Protein AF-A0A918EZC5-F1 (afdb_monomer_lite)

Radius of gyration: 46.73 Å; chains: 1; bounding box: 66×41×145 Å

Foldseek 3Di:
DDDDDPDDVVVVVVVVVVVVVVVVVVVVVVVVVVVVVVVVCVVCVVVVVVVVVVVVVVVVVVVVVVVVVVVVCVCPPPVNVVVVCVVVPHDDPVRPPDDPDDDDPDPPDPPDPCDDDPPDDDDDDDDD

Structure (mmCIF, N/CA/C/O backbone):
data_AF-A0A918EZC5-F1
#
_entry.id   AF-A0A918EZC5-F1
#
loop_
_atom_site.group_PDB
_atom_site.id
_atom_site.type_symbol
_atom_site.label_atom_id
_atom_site.label_alt_id
_atom_site.label_comp_id
_atom_site.label_asym_id
_atom_site.label_entity_id
_atom_site.label_seq_id
_atom_site.pdbx_PDB_ins_code
_atom_site.Cartn_x
_atom_site.Cartn_y
_atom_site.Cartn_z
_atom_site.occupancy
_atom_site.B_iso_or_equiv
_atom_site.auth_seq_id
_atom_site.auth_comp_id
_atom_site.auth_asym_id
_atom_site.auth_atom_id
_atom_site.pdbx_PDB_model_num
ATOM 1 N N . MET A 1 1 ? 36.151 19.437 -75.920 1.00 44.84 1 MET A N 1
ATOM 2 C CA . MET A 1 1 ? 37.178 18.514 -75.387 1.00 44.84 1 MET A CA 1
ATOM 3 C C . MET A 1 1 ? 36.963 18.427 -73.883 1.00 44.84 1 MET A C 1
ATOM 5 O O . MET A 1 1 ? 37.353 19.340 -73.172 1.00 44.84 1 MET A O 1
ATOM 9 N N . SER A 1 2 ? 36.241 17.410 -73.411 1.00 46.06 2 SER A N 1
ATOM 10 C CA . SER A 1 2 ? 35.899 17.252 -71.989 1.00 46.06 2 SER A CA 1
ATOM 11 C C . SER A 1 2 ? 36.173 15.804 -71.607 1.00 46.06 2 SER A C 1
ATOM 13 O O . SER A 1 2 ? 35.471 14.902 -72.053 1.00 46.06 2 SER A O 1
ATOM 15 N N . ALA A 1 3 ? 37.260 15.587 -70.868 1.00 57.12 3 ALA A N 1
ATOM 16 C CA . ALA A 1 3 ? 37.679 14.265 -70.423 1.00 57.12 3 ALA A CA 1
ATOM 17 C C . ALA A 1 3 ? 36.715 13.719 -69.348 1.00 57.12 3 ALA A C 1
ATOM 19 O O . ALA A 1 3 ? 36.294 14.482 -68.471 1.00 57.12 3 ALA A O 1
ATOM 20 N N . PRO A 1 4 ? 36.370 12.420 -69.381 1.00 64.38 4 PRO A N 1
ATOM 21 C CA . PRO A 1 4 ? 35.528 11.802 -68.369 1.00 64.38 4 PRO A CA 1
ATOM 22 C C . PRO A 1 4 ? 36.307 11.639 -67.059 1.00 64.38 4 PRO A C 1
ATOM 24 O O . PRO A 1 4 ? 37.410 11.097 -67.020 1.00 64.38 4 PRO A O 1
ATOM 27 N N . ARG A 1 5 ? 35.716 12.129 -65.968 1.00 59.81 5 ARG A N 1
ATOM 28 C CA . ARG A 1 5 ? 36.247 12.026 -64.608 1.00 59.81 5 ARG A CA 1
ATOM 29 C C . ARG A 1 5 ? 36.104 10.568 -64.151 1.00 59.81 5 ARG A C 1
ATOM 31 O O . ARG A 1 5 ? 35.035 10.167 -63.708 1.00 59.81 5 ARG A O 1
ATOM 38 N N . THR A 1 6 ? 37.156 9.766 -64.290 1.00 60.69 6 THR A N 1
ATOM 39 C CA . THR A 1 6 ? 37.229 8.419 -63.705 1.00 60.69 6 THR A CA 1
ATOM 40 C C . THR A 1 6 ? 37.337 8.552 -62.188 1.00 60.69 6 THR A C 1
ATOM 42 O O . THR A 1 6 ? 38.427 8.733 -61.644 1.00 60.69 6 THR A O 1
ATOM 45 N N . SER A 1 7 ? 36.197 8.534 -61.499 1.00 58.06 7 SER A N 1
ATOM 46 C CA . SER A 1 7 ? 36.137 8.373 -60.049 1.00 58.06 7 SER A CA 1
ATOM 47 C C . SER A 1 7 ? 36.655 6.984 -59.692 1.00 58.06 7 SER A C 1
ATOM 49 O O . SER A 1 7 ? 36.219 5.971 -60.239 1.00 58.06 7 SER A O 1
ATOM 51 N N . ALA A 1 8 ? 37.665 6.944 -58.831 1.00 65.06 8 ALA A N 1
ATOM 52 C CA . ALA A 1 8 ? 38.346 5.711 -58.502 1.00 65.06 8 ALA A CA 1
ATOM 53 C C . ALA A 1 8 ? 37.479 4.864 -57.541 1.00 65.06 8 ALA A C 1
ATOM 55 O O . ALA A 1 8 ? 37.108 5.356 -56.472 1.00 65.06 8 ALA A O 1
ATOM 56 N N . PRO A 1 9 ? 37.199 3.585 -57.860 1.00 69.81 9 PRO A N 1
ATOM 57 C CA . PRO A 1 9 ? 36.195 2.760 -57.168 1.00 69.81 9 PRO A CA 1
ATOM 58 C C . PRO A 1 9 ? 36.495 2.507 -55.680 1.00 69.81 9 PRO A C 1
ATOM 60 O O . PRO A 1 9 ? 35.609 2.152 -54.905 1.00 69.81 9 PRO A O 1
ATOM 63 N N . HIS A 1 10 ? 37.745 2.708 -55.257 1.00 68.94 10 HIS A N 1
ATOM 64 C CA . HIS A 1 10 ? 38.164 2.557 -53.866 1.00 68.94 10 HIS A CA 1
ATOM 65 C C . HIS A 1 10 ? 37.672 3.701 -52.962 1.00 68.94 10 HIS A C 1
ATOM 67 O O . HIS A 1 10 ? 37.406 3.469 -51.783 1.00 68.94 10 HIS A O 1
ATOM 73 N N . VAL A 1 11 ? 37.510 4.917 -53.501 1.00 75.44 11 VAL A N 1
ATOM 74 C CA . VAL A 1 11 ? 37.004 6.075 -52.742 1.00 75.44 11 VAL A CA 1
ATOM 75 C C . VAL A 1 11 ? 35.517 5.895 -52.441 1.00 75.44 11 VAL A C 1
ATOM 77 O O . VAL A 1 11 ? 35.087 6.096 -51.305 1.00 75.44 11 VAL A O 1
ATOM 80 N N . ASP A 1 12 ? 34.753 5.420 -53.425 1.00 79.06 12 ASP A N 1
ATOM 81 C CA . ASP A 1 12 ? 33.320 5.155 -53.281 1.00 79.06 12 ASP A CA 1
ATOM 82 C C . ASP A 1 12 ? 33.059 4.017 -52.281 1.00 79.06 12 ASP A C 1
ATOM 84 O O . ASP A 1 12 ? 32.163 4.109 -51.438 1.00 79.06 12 ASP A O 1
ATOM 88 N N . ALA A 1 13 ? 33.886 2.964 -52.297 1.00 81.25 13 ALA A N 1
ATOM 89 C CA . ALA A 1 13 ? 33.812 1.874 -51.324 1.00 81.25 13 ALA A CA 1
ATOM 90 C C . ALA A 1 13 ? 34.101 2.345 -49.885 1.00 81.25 13 ALA A C 1
ATOM 92 O O . ALA A 1 13 ? 33.368 1.982 -48.960 1.00 81.25 13 ALA A O 1
ATOM 93 N N . ALA A 1 14 ? 35.124 3.183 -49.689 1.00 81.38 14 ALA A N 1
ATOM 94 C CA . ALA A 1 14 ? 35.478 3.732 -48.379 1.00 81.38 14 ALA A CA 1
ATOM 95 C C . ALA A 1 14 ? 34.403 4.690 -47.836 1.00 81.38 14 ALA A C 1
ATOM 97 O O . ALA A 1 14 ? 34.037 4.618 -46.660 1.00 81.38 14 ALA A O 1
ATOM 98 N N . LEU A 1 15 ? 33.840 5.545 -48.696 1.00 84.62 15 LEU A N 1
ATOM 99 C CA . LEU A 1 15 ? 32.749 6.450 -48.335 1.00 84.62 15 LEU A CA 1
ATOM 100 C C . LEU A 1 15 ? 31.489 5.664 -47.940 1.00 84.62 15 LEU A C 1
ATOM 102 O O . LEU A 1 15 ? 30.903 5.921 -46.887 1.00 84.62 15 LEU A O 1
ATOM 106 N N . ASN A 1 16 ? 31.110 4.655 -48.727 1.00 83.75 16 ASN A N 1
ATOM 107 C CA . ASN A 1 16 ? 29.980 3.775 -48.423 1.00 83.75 16 ASN A CA 1
ATOM 108 C C . ASN A 1 16 ? 30.180 3.008 -47.108 1.00 83.75 16 ASN A C 1
ATOM 110 O O . ASN A 1 16 ? 29.237 2.873 -46.325 1.00 83.75 16 ASN A O 1
ATOM 114 N N . ALA A 1 17 ? 31.399 2.540 -46.822 1.00 85.94 17 ALA A N 1
ATOM 115 C CA . ALA A 1 17 ? 31.723 1.894 -45.552 1.00 85.94 17 ALA A CA 1
ATOM 116 C C . ALA A 1 17 ? 31.540 2.846 -44.354 1.00 85.94 17 ALA A C 1
ATOM 118 O O . ALA A 1 17 ? 30.956 2.451 -43.342 1.00 85.94 17 ALA A O 1
ATOM 119 N N . LEU A 1 18 ? 31.949 4.114 -44.481 1.00 88.69 18 LEU A N 1
ATOM 120 C CA . LEU A 1 18 ? 31.778 5.133 -43.439 1.00 88.69 18 LEU A CA 1
ATOM 121 C C . LEU A 1 18 ? 30.295 5.414 -43.137 1.00 88.69 18 LEU A C 1
ATOM 123 O O . LEU A 1 18 ? 29.892 5.475 -41.971 1.00 88.69 18 LEU A O 1
ATOM 127 N N . TRP A 1 19 ? 29.466 5.557 -44.175 1.00 89.62 19 TRP A N 1
ATOM 128 C CA . TRP A 1 19 ? 28.025 5.786 -44.019 1.00 89.62 19 TRP A CA 1
ATOM 129 C C . TRP A 1 19 ? 27.303 4.574 -43.434 1.00 89.62 19 TRP A C 1
ATOM 131 O O . TRP A 1 19 ? 26.454 4.740 -42.557 1.00 89.62 19 TRP A O 1
ATOM 141 N N . ARG A 1 20 ? 27.684 3.355 -43.835 1.00 89.75 20 ARG A N 1
ATOM 142 C CA . ARG A 1 20 ? 27.154 2.111 -43.252 1.00 89.75 20 ARG A CA 1
ATOM 143 C C . ARG A 1 20 ? 27.503 1.985 -41.773 1.00 89.75 20 ARG A C 1
ATOM 145 O O . ARG A 1 20 ? 26.625 1.668 -40.976 1.00 89.75 20 ARG A O 1
ATOM 152 N N . ALA A 1 21 ? 28.742 2.292 -41.388 1.00 89.69 21 ALA A N 1
ATOM 153 C CA . ALA A 1 21 ? 29.163 2.268 -39.988 1.00 89.69 21 ALA A CA 1
ATOM 154 C C . ALA A 1 21 ? 28.374 3.273 -39.130 1.00 89.69 21 ALA A C 1
ATOM 156 O O . ALA A 1 21 ? 27.931 2.939 -38.030 1.00 89.69 21 ALA A O 1
ATOM 157 N N . ARG A 1 22 ? 28.134 4.490 -39.641 1.00 91.31 22 ARG A N 1
ATOM 158 C CA . ARG A 1 22 ? 27.291 5.492 -38.963 1.00 91.31 22 ARG A CA 1
ATOM 159 C C . ARG A 1 22 ? 25.836 5.045 -38.853 1.00 91.31 22 ARG A C 1
ATOM 161 O O . ARG A 1 22 ? 25.271 5.122 -37.766 1.00 91.31 22 ARG A O 1
ATOM 168 N N . ALA A 1 23 ? 25.252 4.545 -39.940 1.00 91.88 23 ALA A N 1
ATOM 169 C CA . ALA A 1 23 ? 23.874 4.061 -39.955 1.00 91.88 23 ALA A CA 1
ATOM 170 C C . ALA A 1 23 ? 23.664 2.914 -38.956 1.00 91.88 23 ALA A C 1
ATOM 172 O O . ALA A 1 23 ? 22.714 2.950 -38.177 1.00 91.88 23 ALA A O 1
ATOM 173 N N . LEU A 1 24 ? 24.590 1.949 -38.911 1.00 94.25 24 LEU A N 1
ATOM 174 C CA . LEU A 1 24 ? 24.571 0.859 -37.932 1.00 94.25 24 LEU A CA 1
ATOM 175 C C . LEU A 1 24 ? 24.672 1.379 -36.501 1.00 94.25 24 LEU A C 1
ATOM 177 O O . LEU A 1 24 ? 23.921 0.933 -35.639 1.00 94.25 24 LEU A O 1
ATOM 181 N N . ARG A 1 25 ? 25.556 2.348 -36.244 1.00 93.56 25 ARG A N 1
ATOM 182 C CA . ARG A 1 25 ? 25.717 2.931 -34.908 1.00 93.56 25 ARG A CA 1
ATOM 183 C C . ARG A 1 25 ? 24.436 3.612 -34.432 1.00 93.56 25 ARG A C 1
ATOM 185 O O . ARG A 1 25 ? 24.029 3.388 -33.298 1.00 93.56 25 ARG A O 1
ATOM 192 N N . TYR A 1 26 ? 23.778 4.392 -35.289 1.00 95.94 26 TYR A N 1
ATOM 193 C CA . TYR A 1 26 ? 22.505 5.025 -34.941 1.00 95.94 26 TYR A CA 1
ATOM 194 C C . TYR A 1 26 ? 21.378 4.003 -34.767 1.00 95.94 26 TYR A C 1
ATOM 196 O O . TYR A 1 26 ? 20.658 4.080 -33.777 1.00 95.94 26 TYR A O 1
ATOM 204 N N . MET A 1 27 ? 21.267 3.005 -35.651 1.00 95.94 27 MET A N 1
ATOM 205 C CA . MET A 1 27 ? 20.302 1.905 -35.501 1.00 95.94 27 MET A CA 1
ATOM 206 C C . MET A 1 27 ? 20.467 1.180 -34.167 1.00 95.94 27 MET A C 1
ATOM 208 O O . MET A 1 27 ? 19.486 0.952 -33.469 1.00 95.94 27 MET A O 1
ATOM 212 N N . LEU A 1 28 ? 21.704 0.866 -33.783 1.00 96.56 28 LEU A N 1
ATOM 213 C CA . LEU A 1 28 ? 21.995 0.175 -32.529 1.00 96.56 28 LEU A CA 1
ATOM 214 C C . LEU A 1 28 ? 21.617 1.047 -31.323 1.00 96.56 28 LEU A C 1
ATOM 216 O O . LEU A 1 28 ? 20.990 0.557 -30.389 1.00 96.56 28 LEU A O 1
ATOM 220 N N . ILE A 1 29 ? 21.910 2.351 -31.368 1.00 96.19 29 ILE A N 1
ATOM 221 C CA . ILE A 1 29 ? 21.498 3.298 -30.320 1.00 96.19 29 ILE A CA 1
ATOM 222 C C . ILE A 1 29 ? 19.973 3.339 -30.187 1.00 96.19 29 ILE A C 1
ATOM 224 O O . ILE A 1 29 ? 19.462 3.216 -29.076 1.00 96.19 29 ILE A O 1
ATOM 228 N N . TYR A 1 30 ? 19.239 3.479 -31.291 1.00 96.38 30 TYR A N 1
ATOM 229 C CA . TYR A 1 30 ? 17.776 3.507 -31.246 1.00 96.38 30 TYR A CA 1
ATOM 230 C C . TYR A 1 30 ? 17.181 2.175 -30.795 1.00 96.38 30 TYR A C 1
ATOM 232 O O . TYR A 1 30 ? 16.203 2.168 -30.053 1.00 96.38 30 TYR A O 1
ATOM 240 N N . LEU A 1 31 ? 17.786 1.053 -31.183 1.00 97.38 31 LEU A N 1
ATOM 241 C CA . LEU A 1 31 ? 17.363 -0.272 -30.747 1.00 97.38 31 LEU A CA 1
ATOM 242 C C . LEU A 1 31 ? 17.585 -0.456 -29.243 1.00 97.38 31 LEU A C 1
ATOM 244 O O . LEU A 1 31 ? 16.690 -0.936 -28.551 1.00 97.38 31 LEU A O 1
ATOM 248 N N . LEU A 1 32 ? 18.731 -0.018 -28.716 1.00 97.50 32 LEU A N 1
ATOM 249 C CA . LEU A 1 32 ? 18.982 -0.005 -27.274 1.00 97.50 32 LEU A CA 1
ATOM 250 C C . LEU A 1 32 ? 17.995 0.905 -26.548 1.00 97.50 32 LEU A C 1
ATOM 252 O O . LEU A 1 32 ? 17.426 0.492 -25.543 1.00 97.50 32 LEU A O 1
ATOM 256 N N . LEU A 1 33 ? 17.742 2.106 -27.071 1.00 97.62 33 LEU A N 1
ATOM 257 C CA . LEU A 1 33 ? 16.772 3.035 -26.494 1.00 97.62 33 LEU A CA 1
ATOM 258 C C . LEU A 1 33 ? 15.373 2.405 -26.432 1.00 97.62 33 LEU A C 1
ATOM 260 O O . LEU A 1 33 ? 14.720 2.446 -25.391 1.00 97.62 33 LEU A O 1
ATOM 264 N N . ALA A 1 34 ? 14.932 1.779 -27.523 1.00 96.06 34 ALA A N 1
ATOM 265 C CA . ALA A 1 34 ? 13.659 1.075 -27.585 1.00 96.06 34 ALA A CA 1
ATOM 266 C C . ALA A 1 34 ? 13.614 -0.096 -26.591 1.00 96.06 34 ALA A C 1
ATOM 268 O O . ALA A 1 34 ? 12.629 -0.253 -25.874 1.00 96.06 34 ALA A O 1
ATOM 269 N N . CYS A 1 35 ? 14.692 -0.878 -26.487 1.00 97.56 35 CYS A N 1
ATOM 270 C CA . CYS A 1 35 ? 14.799 -1.977 -25.531 1.00 97.56 35 CYS A CA 1
ATOM 271 C C . CYS A 1 35 ? 14.697 -1.483 -24.078 1.00 97.56 35 CYS A C 1
ATOM 273 O O . CYS A 1 35 ? 13.948 -2.044 -23.278 1.00 97.56 35 CYS A O 1
ATOM 275 N N . VAL A 1 36 ? 15.372 -0.381 -23.742 1.00 97.12 36 VAL A N 1
ATOM 276 C CA . VAL A 1 36 ? 15.284 0.252 -22.416 1.00 97.12 36 VAL A CA 1
ATOM 277 C C . VAL A 1 36 ? 13.862 0.743 -22.136 1.00 97.12 36 VAL A C 1
ATOM 279 O O . VAL A 1 36 ? 13.318 0.482 -21.069 1.00 97.12 36 VAL A O 1
ATOM 282 N N . LEU A 1 37 ? 13.217 1.400 -23.101 1.00 96.19 37 LEU A N 1
ATOM 283 C CA . LEU A 1 37 ? 11.836 1.873 -22.955 1.00 96.19 37 LEU A CA 1
ATOM 284 C C . LEU A 1 37 ? 10.851 0.720 -22.728 1.00 96.19 37 LEU A C 1
ATOM 286 O O . LEU A 1 37 ? 9.971 0.818 -21.874 1.00 96.19 37 LEU A O 1
ATOM 290 N N . VAL A 1 38 ? 11.002 -0.379 -23.467 1.00 96.00 38 VAL A N 1
ATOM 291 C CA . VAL A 1 38 ? 10.133 -1.556 -23.338 1.00 96.00 38 VAL A CA 1
ATOM 292 C C . VAL A 1 38 ? 10.373 -2.278 -22.018 1.00 96.00 38 VAL A C 1
ATOM 294 O O . VAL A 1 38 ? 9.408 -2.615 -21.336 1.00 96.00 38 VAL A O 1
ATOM 297 N N . THR A 1 39 ? 11.629 -2.479 -21.618 1.00 94.81 39 THR A N 1
ATOM 298 C CA . THR A 1 39 ? 11.952 -3.122 -20.335 1.00 94.81 39 THR A CA 1
ATOM 299 C C . THR A 1 39 ? 11.461 -2.290 -19.156 1.00 94.81 39 THR A C 1
ATOM 301 O O . THR A 1 39 ? 10.831 -2.839 -18.255 1.00 94.81 39 THR A O 1
ATOM 304 N N . LEU A 1 40 ? 11.634 -0.966 -19.192 1.00 94.62 40 LEU A N 1
ATOM 305 C CA . LEU A 1 40 ? 11.099 -0.067 -18.170 1.00 94.62 40 LEU A CA 1
ATOM 306 C C . LEU A 1 40 ? 9.567 -0.107 -18.126 1.00 94.62 40 LEU A C 1
ATOM 308 O O . LEU A 1 40 ? 8.971 -0.157 -17.050 1.00 94.62 40 LEU A O 1
ATOM 312 N N . ARG A 1 41 ? 8.909 -0.128 -19.290 1.00 92.81 41 ARG A N 1
ATOM 313 C CA . ARG A 1 41 ? 7.449 -0.250 -19.369 1.00 92.81 41 ARG A CA 1
ATOM 314 C C . ARG A 1 41 ? 6.958 -1.580 -18.802 1.00 92.81 41 ARG A C 1
ATOM 316 O O . ARG A 1 41 ? 5.981 -1.596 -18.063 1.00 92.81 41 ARG A O 1
ATOM 323 N N . TYR A 1 42 ? 7.652 -2.674 -19.095 1.00 92.31 42 TYR A N 1
ATOM 324 C CA . TYR A 1 42 ? 7.336 -3.995 -18.558 1.00 92.31 42 TYR A CA 1
ATOM 325 C C . TYR A 1 42 ? 7.517 -4.050 -17.032 1.00 92.31 42 TYR A C 1
ATOM 327 O O . TYR A 1 42 ? 6.648 -4.539 -16.314 1.00 92.31 42 TYR A O 1
ATOM 335 N N . GLN A 1 43 ? 8.601 -3.465 -16.515 1.00 90.38 43 GLN A N 1
ATOM 336 C CA . GLN A 1 43 ? 8.856 -3.376 -15.074 1.00 90.38 43 GLN A CA 1
ATOM 337 C C . GLN A 1 43 ? 7.902 -2.431 -14.336 1.00 90.38 43 GLN A C 1
ATOM 339 O O . GLN A 1 43 ? 7.729 -2.563 -13.137 1.00 90.38 43 GLN A O 1
ATOM 344 N N . THR A 1 44 ? 7.271 -1.469 -15.000 1.00 89.56 44 THR A N 1
ATOM 345 C CA . THR A 1 44 ? 6.338 -0.540 -14.334 1.00 89.56 44 THR A CA 1
ATOM 346 C C . THR A 1 44 ? 4.878 -0.964 -14.466 1.00 89.56 44 THR A C 1
ATOM 348 O O . THR A 1 44 ? 4.026 -0.479 -13.722 1.00 89.56 44 THR A O 1
ATOM 351 N N . GLN A 1 45 ? 4.578 -1.914 -15.357 1.00 87.94 45 GLN A N 1
ATOM 352 C CA . GLN A 1 45 ? 3.216 -2.371 -15.636 1.00 87.94 45 GLN A CA 1
ATOM 353 C C . GLN A 1 45 ? 2.504 -2.964 -14.409 1.00 87.94 45 GLN A C 1
ATOM 355 O O . GLN A 1 45 ? 1.289 -2.819 -14.292 1.00 87.94 45 GLN A O 1
ATOM 360 N N . HIS A 1 46 ? 3.235 -3.609 -13.497 1.00 85.94 46 HIS A N 1
ATOM 361 C CA . HIS A 1 46 ? 2.658 -4.268 -12.320 1.00 85.94 46 HIS A CA 1
ATOM 362 C C . HIS A 1 46 ? 2.436 -3.322 -11.128 1.00 85.94 46 HIS A C 1
ATOM 364 O O . HIS A 1 46 ? 1.598 -3.589 -10.275 1.00 85.94 46 HIS A O 1
ATOM 370 N N . ILE A 1 47 ? 3.077 -2.151 -11.109 1.00 86.88 47 ILE A N 1
ATOM 371 C CA . ILE A 1 47 ? 2.981 -1.216 -9.977 1.00 86.88 47 ILE A CA 1
ATOM 372 C C . ILE A 1 47 ? 1.534 -0.758 -9.755 1.00 86.88 47 ILE A C 1
ATOM 374 O O . ILE A 1 47 ? 1.045 -0.715 -8.628 1.00 86.88 47 ILE A O 1
ATOM 378 N N . TYR A 1 48 ? 0.823 -0.412 -10.829 1.00 83.81 48 TYR A N 1
ATOM 379 C CA . TYR A 1 48 ? -0.557 0.060 -10.726 1.00 83.81 48 TYR A CA 1
ATOM 380 C C . TYR A 1 48 ? -1.542 -1.012 -10.214 1.00 83.81 48 TYR A C 1
ATOM 382 O O . TYR A 1 48 ? -2.290 -0.713 -9.276 1.00 83.81 48 TYR A O 1
ATOM 390 N N . PRO A 1 49 ? -1.582 -2.242 -10.773 1.00 90.62 49 PRO A N 1
ATOM 391 C CA . PRO A 1 49 ? -2.448 -3.291 -10.241 1.00 90.62 49 PRO A CA 1
ATOM 392 C C . PRO A 1 49 ? -2.072 -3.701 -8.813 1.00 90.62 49 PRO A C 1
ATOM 394 O O . PRO A 1 49 ? -2.986 -3.874 -8.009 1.00 90.62 49 PRO A O 1
ATOM 397 N N . ASP A 1 50 ? -0.787 -3.754 -8.456 1.00 91.56 50 ASP A N 1
ATOM 398 C CA . ASP A 1 50 ? -0.350 -4.120 -7.101 1.00 91.56 50 ASP A CA 1
ATOM 399 C C . ASP A 1 50 ? -0.797 -3.080 -6.069 1.00 91.56 50 ASP A C 1
ATOM 401 O O . ASP A 1 50 ? -1.383 -3.412 -5.038 1.00 91.56 50 ASP A O 1
ATOM 405 N N . VAL A 1 51 ? -0.629 -1.789 -6.374 1.00 91.69 51 VAL A N 1
ATOM 406 C CA . VAL A 1 51 ? -1.127 -0.705 -5.513 1.00 91.69 51 VAL A CA 1
ATOM 407 C C . VAL A 1 51 ? -2.650 -0.761 -5.385 1.00 91.69 51 VAL A C 1
ATOM 409 O O . VAL A 1 51 ? -3.191 -0.485 -4.311 1.00 91.69 51 VAL A O 1
ATOM 412 N N . ARG A 1 52 ? -3.368 -1.120 -6.454 1.00 93.69 52 ARG A N 1
ATOM 413 C CA . ARG A 1 52 ? -4.825 -1.288 -6.406 1.00 93.69 52 ARG A CA 1
ATOM 414 C C . ARG A 1 52 ? -5.224 -2.472 -5.521 1.00 93.69 52 ARG A C 1
ATOM 416 O O . ARG A 1 52 ? -6.144 -2.314 -4.721 1.00 93.69 52 ARG A O 1
ATOM 423 N N . ALA A 1 53 ? -4.547 -3.611 -5.645 1.00 94.06 53 ALA A N 1
ATOM 424 C CA . ALA A 1 53 ? -4.789 -4.799 -4.830 1.00 94.06 53 ALA A CA 1
ATOM 425 C C . ALA A 1 53 ? -4.553 -4.502 -3.342 1.00 94.06 53 ALA A C 1
AT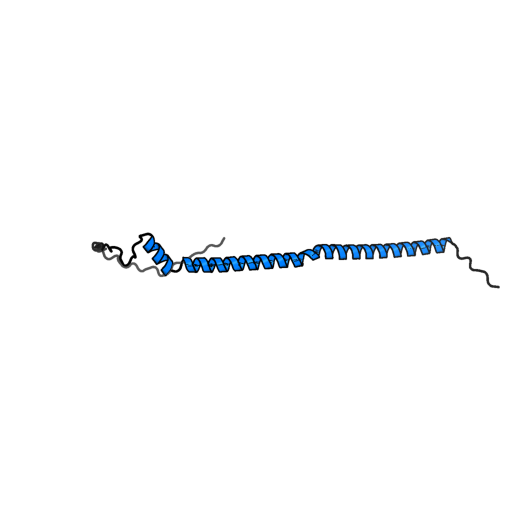OM 427 O O . ALA A 1 53 ? -5.458 -4.684 -2.531 1.00 94.06 53 ALA A O 1
ATOM 428 N N . LEU A 1 54 ? -3.414 -3.889 -3.006 1.00 94.31 54 LEU A N 1
ATOM 429 C CA . LEU A 1 54 ? -3.087 -3.479 -1.636 1.00 94.31 54 LEU A CA 1
ATOM 430 C C . LEU A 1 54 ? -4.116 -2.502 -1.049 1.00 94.31 54 LEU A C 1
ATOM 432 O O . LEU A 1 54 ? -4.449 -2.570 0.135 1.00 94.31 54 LEU A O 1
ATOM 436 N N . ARG A 1 55 ? -4.653 -1.579 -1.859 1.00 93.94 55 ARG A N 1
ATOM 437 C CA . ARG A 1 55 ? -5.729 -0.674 -1.417 1.00 93.94 55 ARG A CA 1
ATOM 438 C C . ARG A 1 55 ? -7.026 -1.425 -1.126 1.00 93.94 55 ARG A C 1
ATOM 440 O O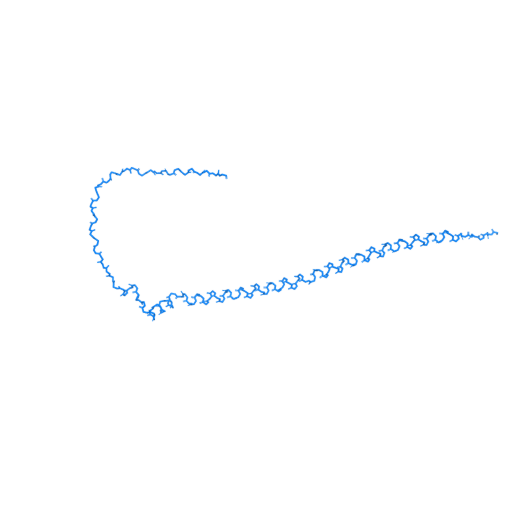 . ARG A 1 55 ? -7.680 -1.106 -0.136 1.00 93.94 55 ARG A O 1
ATOM 447 N N . ALA A 1 56 ? -7.385 -2.397 -1.962 1.00 95.12 56 ALA A N 1
ATOM 448 C CA . ALA A 1 56 ? -8.580 -3.211 -1.765 1.00 95.12 56 ALA A CA 1
ATOM 449 C C . ALA A 1 56 ? -8.467 -4.067 -0.492 1.00 95.12 56 ALA A C 1
ATOM 451 O O . ALA A 1 56 ? -9.378 -4.057 0.337 1.00 95.12 56 ALA A O 1
ATOM 452 N N . GLU A 1 57 ? -7.320 -4.709 -0.272 1.00 95.00 57 GLU A N 1
ATOM 453 C CA . GLU A 1 57 ? -7.040 -5.462 0.955 1.00 95.00 57 GLU A CA 1
ATOM 454 C C . GLU A 1 57 ? -7.118 -4.572 2.193 1.00 95.00 57 GLU A C 1
ATOM 456 O O . GLU A 1 57 ? -7.801 -4.902 3.163 1.00 95.00 57 GLU A O 1
ATOM 461 N N . ARG A 1 58 ? -6.496 -3.389 2.144 1.00 95.19 58 ARG A N 1
ATOM 462 C CA . ARG A 1 58 ? -6.564 -2.425 3.246 1.00 95.19 58 ARG A CA 1
ATOM 463 C C . ARG A 1 58 ? -8.001 -2.016 3.559 1.00 95.19 58 ARG A C 1
ATOM 465 O O . ARG A 1 58 ? -8.358 -1.938 4.731 1.00 95.19 58 ARG A O 1
ATOM 472 N N . SER A 1 59 ? -8.824 -1.759 2.540 1.00 95.62 59 SER A N 1
ATOM 473 C CA . SER A 1 59 ? -10.236 -1.426 2.759 1.00 95.62 59 SER A CA 1
ATOM 474 C C . SER A 1 59 ? -11.023 -2.578 3.382 1.00 95.62 59 SER A C 1
ATOM 476 O O . SER A 1 59 ? -11.822 -2.336 4.283 1.00 95.62 59 SER A O 1
ATOM 478 N N . ALA A 1 60 ? -10.750 -3.817 2.970 1.00 96.12 60 ALA A N 1
ATOM 479 C CA . ALA A 1 60 ? -11.415 -4.998 3.507 1.00 96.12 60 ALA A CA 1
ATOM 480 C C . ALA A 1 60 ? -11.044 -5.227 4.980 1.00 96.12 60 ALA A C 1
ATOM 482 O O . ALA A 1 60 ? -11.921 -5.416 5.819 1.00 96.12 60 ALA A O 1
ATOM 483 N N . LEU A 1 61 ? -9.757 -5.118 5.321 1.00 96.38 61 LEU A N 1
ATOM 484 C CA . LEU A 1 61 ? -9.287 -5.210 6.706 1.00 96.38 61 LEU A CA 1
ATOM 485 C C . LEU A 1 61 ? -9.882 -4.110 7.590 1.00 96.38 61 LEU A C 1
ATOM 487 O O . LEU A 1 61 ? -10.212 -4.351 8.749 1.00 96.38 61 LEU A O 1
ATOM 491 N N . GLN A 1 62 ? -10.038 -2.899 7.054 1.00 96.19 62 GLN A N 1
ATOM 492 C CA . GLN A 1 62 ? -10.634 -1.803 7.806 1.00 96.19 62 GLN A CA 1
ATOM 493 C C . GLN A 1 62 ? -12.127 -2.033 8.069 1.00 96.19 62 GLN A C 1
ATOM 495 O O . GLN A 1 62 ? -12.572 -1.825 9.193 1.00 96.19 62 GLN A O 1
ATOM 500 N N . GLN A 1 63 ? -12.868 -2.549 7.086 1.00 95.56 63 GLN A N 1
ATOM 501 C CA . GLN A 1 63 ? -14.261 -2.963 7.277 1.00 95.56 63 GLN A CA 1
ATOM 502 C C . GLN A 1 63 ? -14.389 -4.062 8.335 1.00 95.56 63 GLN A C 1
ATOM 504 O O . GLN A 1 63 ? -15.199 -3.928 9.247 1.00 95.56 63 GLN A O 1
ATOM 509 N N . GLN A 1 64 ? -13.546 -5.097 8.271 1.00 94.25 64 GLN A N 1
ATOM 510 C CA . GLN A 1 64 ? -13.528 -6.171 9.270 1.00 94.25 64 GLN A CA 1
ATOM 511 C C . GLN A 1 64 ? -13.232 -5.641 10.674 1.00 94.25 64 GLN A C 1
ATOM 513 O O . GLN A 1 64 ? -13.874 -6.044 11.639 1.00 94.25 64 GLN A O 1
ATOM 518 N N . ARG A 1 65 ? -12.276 -4.714 10.805 1.00 96.12 65 ARG A N 1
ATOM 519 C CA . ARG A 1 65 ? -11.964 -4.068 12.085 1.00 96.12 65 ARG A CA 1
ATOM 520 C C . ARG A 1 65 ? -13.166 -3.303 12.631 1.00 96.12 65 ARG A C 1
ATOM 522 O O . ARG A 1 65 ? -13.444 -3.385 13.825 1.00 96.12 65 ARG A O 1
ATOM 529 N N . ASP A 1 66 ? -13.841 -2.540 11.780 1.00 94.69 66 ASP A N 1
ATOM 530 C CA . ASP A 1 66 ? -14.972 -1.709 12.187 1.00 94.69 66 ASP A CA 1
ATOM 531 C C . ASP A 1 66 ? -16.170 -2.584 12.587 1.00 94.69 66 ASP A C 1
ATOM 533 O O . ASP A 1 66 ? -16.779 -2.351 13.631 1.00 94.69 66 ASP A O 1
ATOM 537 N N . GLU A 1 67 ? -16.435 -3.659 11.843 1.00 95.31 67 GLU A N 1
ATOM 538 C CA . GLU A 1 67 ? -17.421 -4.679 12.205 1.00 95.31 67 GLU A CA 1
ATOM 539 C C . GLU A 1 67 ? -17.082 -5.339 13.546 1.00 95.31 67 GLU A C 1
ATOM 541 O O . GLU A 1 67 ? -17.925 -5.391 14.442 1.00 95.31 67 GLU A O 1
ATOM 546 N N . LEU A 1 68 ? -15.833 -5.774 13.738 1.00 94.31 68 LEU A N 1
ATOM 547 C CA . LEU A 1 68 ? -15.396 -6.383 14.993 1.00 94.31 68 LEU A CA 1
ATOM 548 C C . LEU A 1 68 ? -15.527 -5.402 16.165 1.00 94.31 68 LEU A C 1
ATOM 550 O O . LEU A 1 68 ? -15.934 -5.793 17.256 1.00 94.31 68 LEU A O 1
ATOM 554 N N . SER A 1 69 ? -15.218 -4.121 15.948 1.00 91.06 69 SER A N 1
ATOM 555 C CA . SER A 1 69 ? -15.384 -3.076 16.959 1.00 91.06 69 SER A CA 1
ATOM 556 C C . SER A 1 69 ? -16.846 -2.909 17.358 1.00 91.06 69 SER A C 1
ATOM 558 O O . SER A 1 69 ? -17.141 -2.836 18.551 1.00 91.06 69 SER A O 1
ATOM 560 N N . LEU A 1 70 ? -17.764 -2.910 16.389 1.00 92.25 70 LEU A N 1
ATOM 561 C CA . LEU A 1 70 ? -19.200 -2.874 16.658 1.00 92.25 70 LEU A CA 1
ATOM 562 C C . LEU A 1 70 ? -19.645 -4.116 17.433 1.00 92.25 70 LEU A C 1
ATOM 564 O O . LEU A 1 70 ? -20.334 -3.989 18.442 1.00 92.25 70 LEU A O 1
ATOM 568 N N . VAL A 1 71 ? -19.207 -5.310 17.028 1.00 89.75 71 VAL A N 1
ATOM 569 C CA . VAL A 1 71 ? -19.524 -6.561 17.734 1.00 89.75 71 VAL A CA 1
ATOM 570 C C . VAL A 1 71 ? -19.041 -6.500 19.180 1.00 89.75 71 VAL A C 1
ATOM 572 O O . VAL A 1 71 ? -19.832 -6.750 20.091 1.00 89.75 71 VAL A O 1
ATOM 575 N N . VAL A 1 72 ? -17.791 -6.094 19.411 1.00 89.56 72 VAL A N 1
ATOM 576 C CA . VAL A 1 72 ? -17.244 -5.919 20.762 1.00 89.56 72 VAL A CA 1
ATOM 577 C C . VAL A 1 72 ? -18.085 -4.924 21.547 1.00 89.56 72 VAL A C 1
ATOM 579 O O . VAL A 1 72 ? -18.549 -5.285 22.618 1.00 89.56 72 VAL A O 1
ATOM 582 N N . GLN A 1 73 ? -18.378 -3.739 21.006 1.00 85.62 73 GLN A N 1
ATOM 583 C CA . GLN A 1 73 ? -19.210 -2.739 21.688 1.00 85.62 73 GLN A CA 1
ATOM 584 C C . GLN A 1 73 ? -20.593 -3.285 22.063 1.00 85.62 73 GLN A C 1
ATOM 586 O O . GLN A 1 73 ? -21.080 -3.033 23.166 1.00 85.62 73 GLN A O 1
ATOM 591 N N . THR A 1 74 ? -21.222 -4.073 21.186 1.00 84.31 74 THR A N 1
ATOM 592 C CA . THR A 1 74 ? -22.520 -4.686 21.500 1.00 84.31 74 THR A CA 1
ATOM 593 C C . THR A 1 74 ? -22.402 -5.714 22.624 1.00 84.31 74 THR A C 1
ATOM 595 O O . THR A 1 74 ? -23.284 -5.788 23.480 1.00 84.31 74 THR A O 1
ATOM 598 N N . LEU A 1 75 ? -21.329 -6.511 22.647 1.00 79.69 75 LEU A N 1
ATOM 599 C CA . LEU A 1 75 ? -21.071 -7.537 23.662 1.00 79.69 75 LEU A CA 1
ATOM 600 C C . LEU A 1 75 ? -20.644 -6.934 25.005 1.00 79.69 75 LEU A C 1
ATOM 602 O O . LEU A 1 75 ? -21.060 -7.433 26.045 1.00 79.69 75 LEU A O 1
ATOM 606 N N . THR A 1 76 ? -19.869 -5.850 24.988 1.00 82.12 76 THR A N 1
ATOM 607 C CA . THR A 1 76 ? -19.347 -5.168 26.180 1.00 82.12 76 THR A CA 1
ATOM 608 C C . THR A 1 76 ? -20.270 -4.075 26.709 1.00 82.12 76 THR A C 1
ATOM 610 O O . THR A 1 76 ? -19.893 -3.375 27.645 1.00 82.12 76 THR A O 1
ATOM 613 N N . SER A 1 77 ? -21.459 -3.891 26.128 1.00 85.75 77 SER A N 1
ATOM 614 C CA . SER A 1 77 ? -22.453 -2.968 26.680 1.00 85.75 77 SER A CA 1
ATOM 615 C C . SER A 1 77 ? -22.739 -3.316 28.146 1.00 85.75 77 SER A C 1
ATOM 617 O O . SER A 1 77 ? -22.986 -4.477 28.476 1.00 85.75 77 SER A O 1
ATOM 619 N N . GLU A 1 78 ? -22.693 -2.321 29.040 1.00 79.69 78 GLU A N 1
ATOM 620 C CA . GLU A 1 78 ? -22.809 -2.544 30.492 1.00 79.69 78 GLU A CA 1
ATOM 621 C C . GLU A 1 78 ? -24.062 -3.342 30.861 1.00 79.69 78 GLU A C 1
ATOM 623 O O . GLU A 1 78 ? -24.023 -4.209 31.733 1.00 79.69 78 GLU A O 1
ATOM 628 N N . GLN A 1 79 ? -25.168 -3.089 30.156 1.00 81.75 79 GLN A N 1
ATOM 629 C CA . GLN A 1 79 ? -26.412 -3.822 30.337 1.00 81.75 79 GLN A CA 1
ATOM 630 C C . GLN A 1 79 ? -26.250 -5.314 30.017 1.00 81.75 79 GLN A C 1
ATOM 632 O O . GLN A 1 79 ? -26.633 -6.150 30.832 1.00 81.75 79 GLN A O 1
ATOM 637 N N . ARG A 1 80 ? -25.638 -5.660 28.878 1.00 81.38 80 ARG A N 1
ATOM 638 C CA . ARG A 1 80 ? -25.441 -7.057 28.467 1.00 81.38 80 ARG A CA 1
ATOM 639 C C . ARG A 1 80 ? -24.421 -7.769 29.355 1.00 81.38 80 ARG A C 1
ATOM 641 O O . ARG A 1 80 ? -24.637 -8.921 29.715 1.00 81.38 80 ARG A O 1
ATOM 648 N N . VAL A 1 81 ? -23.353 -7.081 29.765 1.00 83.94 81 VAL A N 1
ATOM 649 C CA . VAL A 1 81 ? -22.374 -7.608 30.734 1.00 83.94 81 VAL A CA 1
ATOM 650 C C . VAL A 1 81 ? -23.046 -7.885 32.079 1.00 83.94 81 VAL A C 1
ATOM 652 O O . VAL A 1 81 ? -22.816 -8.933 32.679 1.00 83.94 81 VAL A O 1
ATOM 655 N N . ARG A 1 82 ? -23.921 -6.986 32.542 1.00 83.25 82 ARG A N 1
ATOM 656 C CA . ARG A 1 82 ? -24.692 -7.169 33.775 1.00 83.25 82 ARG A CA 1
ATOM 657 C C . ARG A 1 82 ? -25.680 -8.330 33.667 1.00 83.25 82 ARG A C 1
ATOM 659 O O . ARG A 1 82 ? -25.758 -9.128 34.594 1.00 83.25 82 ARG A O 1
ATOM 666 N N . GLU A 1 83 ? -26.416 -8.437 32.564 1.00 85.75 83 GLU A N 1
ATOM 667 C CA . GLU A 1 83 ? -27.335 -9.555 32.307 1.00 85.75 83 GLU A CA 1
ATOM 668 C C . GLU A 1 83 ? -26.594 -10.894 32.267 1.00 85.75 83 GLU A C 1
ATOM 670 O O . GLU A 1 83 ? -27.007 -11.838 32.938 1.00 85.75 83 GLU A O 1
ATOM 675 N N . TRP A 1 84 ? -25.459 -10.962 31.565 1.00 87.12 84 TRP A N 1
ATOM 676 C CA . TRP A 1 84 ? -24.589 -12.138 31.556 1.00 87.12 84 TRP A CA 1
ATOM 677 C C . TRP A 1 84 ? -24.092 -12.481 32.964 1.00 87.12 84 TRP A C 1
ATOM 679 O O . TRP A 1 84 ? -24.178 -13.634 33.381 1.00 87.12 84 TRP A O 1
ATOM 689 N N . ALA A 1 85 ? -23.622 -11.494 33.731 1.00 86.94 85 ALA A N 1
ATOM 690 C CA . ALA A 1 85 ? -23.130 -11.715 35.088 1.00 86.94 85 ALA A CA 1
ATOM 691 C C . ALA A 1 85 ? -24.231 -12.291 35.996 1.00 86.94 85 ALA A C 1
ATOM 693 O O . ALA A 1 85 ? -23.987 -13.256 36.718 1.00 86.94 85 ALA A O 1
ATOM 694 N N . ILE A 1 86 ? -25.457 -11.763 35.902 1.00 87.00 86 ILE A N 1
ATOM 695 C CA . ILE A 1 86 ? -26.622 -12.268 36.646 1.00 87.00 86 ILE A CA 1
ATOM 696 C C . ILE A 1 86 ? -26.969 -13.7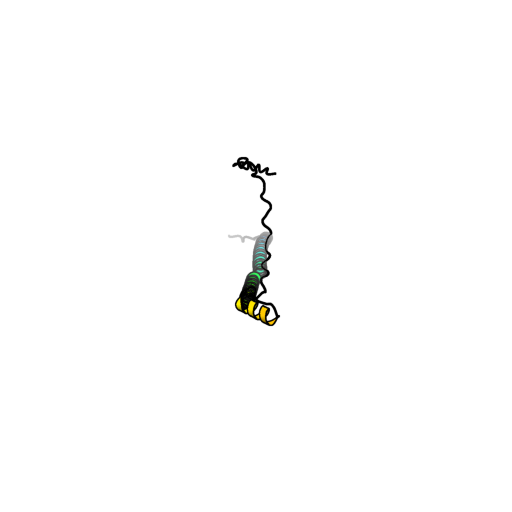02 36.219 1.00 87.00 86 ILE A C 1
ATOM 698 O O . ILE A 1 86 ? -27.183 -14.554 37.078 1.00 87.00 86 ILE A O 1
ATOM 702 N N . GLN A 1 87 ? -26.980 -14.001 34.914 1.00 89.44 87 GLN A N 1
ATOM 703 C CA . GLN A 1 87 ? -27.226 -15.358 34.400 1.00 89.44 87 GLN A CA 1
ATOM 704 C C . GLN A 1 87 ? -26.176 -16.373 34.876 1.00 89.44 87 GLN A C 1
ATOM 706 O O . GLN A 1 87 ? -26.504 -17.536 35.092 1.00 89.44 87 GLN A O 1
ATOM 711 N N . ASN A 1 88 ? -24.933 -15.935 35.087 1.00 90.00 88 ASN A N 1
ATOM 712 C CA . ASN A 1 88 ? -23.841 -16.763 35.608 1.00 90.00 88 ASN A CA 1
ATOM 713 C C . ASN A 1 88 ? -23.774 -16.781 37.149 1.00 90.00 88 ASN A C 1
ATOM 715 O O . ASN A 1 88 ? -22.784 -17.235 37.720 1.00 90.00 88 ASN A O 1
ATOM 719 N N . GLY A 1 89 ? -24.815 -16.298 37.836 1.00 85.88 89 GLY A N 1
ATOM 720 C CA . GLY A 1 89 ? -24.935 -16.379 39.293 1.00 85.88 89 GLY A CA 1
ATOM 721 C C . GLY A 1 89 ? -24.171 -15.303 40.067 1.00 85.88 89 GLY A C 1
ATOM 722 O O . GLY A 1 89 ? -24.029 -15.416 41.285 1.00 85.88 89 GLY A O 1
ATOM 723 N N . MET A 1 90 ? -23.683 -14.249 39.407 1.00 85.44 90 MET A N 1
ATOM 724 C CA . M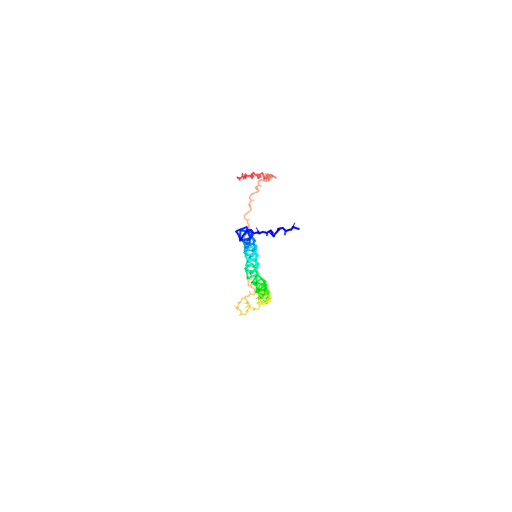ET A 1 90 ? -23.087 -13.107 40.102 1.00 85.44 90 MET A CA 1
ATOM 725 C C . MET A 1 90 ? -24.175 -12.206 40.692 1.00 85.44 90 MET A C 1
ATOM 727 O O . MET A 1 90 ? -25.163 -11.870 40.037 1.00 85.44 90 MET A O 1
ATOM 731 N N . VAL A 1 91 ? -23.970 -11.765 41.933 1.00 81.88 91 VAL A N 1
ATOM 732 C CA . VAL A 1 91 ? -24.906 -10.882 42.641 1.00 81.88 91 VAL A CA 1
ATOM 733 C C . VAL A 1 91 ? -24.487 -9.420 42.442 1.00 81.88 91 VAL A C 1
ATOM 735 O O . VAL A 1 91 ? -23.314 -9.093 42.643 1.00 81.88 91 VAL A O 1
ATOM 738 N N . PRO A 1 92 ? -25.409 -8.505 42.079 1.00 81.81 92 PRO A N 1
ATOM 739 C CA . PRO A 1 92 ? -25.094 -7.085 41.960 1.00 81.81 92 PRO A CA 1
ATOM 740 C C . PRO A 1 92 ? -24.541 -6.526 43.274 1.00 81.81 92 PRO A C 1
ATOM 742 O O . PRO A 1 92 ? -25.086 -6.809 44.337 1.00 81.81 92 PRO A O 1
ATOM 745 N N . TYR A 1 93 ? -23.543 -5.638 43.216 1.00 77.44 93 TYR A N 1
ATOM 746 C CA . TYR A 1 93 ? -22.977 -5.000 44.418 1.00 77.44 93 TYR A CA 1
ATOM 747 C C . TYR A 1 93 ? -24.037 -4.308 45.300 1.00 77.44 93 TYR A C 1
ATOM 749 O O . TYR A 1 93 ? -23.929 -4.293 46.522 1.00 77.44 93 TYR A O 1
ATOM 757 N N . ALA A 1 94 ? -25.102 -3.774 44.691 1.00 79.81 94 ALA A N 1
ATOM 758 C CA . ALA A 1 94 ? -26.223 -3.174 45.416 1.00 79.81 94 ALA A CA 1
ATOM 759 C C . ALA A 1 94 ? -27.009 -4.177 46.285 1.00 79.81 94 ALA A C 1
ATOM 761 O O . ALA A 1 94 ? -27.606 -3.774 47.278 1.00 79.81 94 ALA A O 1
ATOM 762 N N . GLN A 1 95 ? -27.010 -5.457 45.908 1.00 77.06 95 GLN A N 1
ATOM 763 C CA . GLN A 1 95 ? -27.714 -6.550 46.585 1.00 77.06 95 GLN A CA 1
ATOM 764 C C . GLN A 1 95 ? -26.763 -7.459 47.375 1.00 77.06 95 GLN A C 1
ATOM 766 O O . GLN A 1 95 ? -27.218 -8.313 48.133 1.00 77.06 95 GLN A O 1
ATOM 771 N N . ALA A 1 96 ? -25.448 -7.285 47.210 1.00 79.31 96 ALA A N 1
ATOM 772 C CA . ALA A 1 96 ? -24.453 -8.024 47.965 1.00 79.31 96 ALA A CA 1
ATOM 773 C C . ALA A 1 96 ? -24.563 -7.683 49.465 1.00 79.31 96 ALA A C 1
ATOM 775 O O . ALA A 1 96 ? -24.751 -6.512 49.818 1.00 79.31 96 ALA A O 1
ATOM 776 N N . PRO A 1 97 ? -24.432 -8.676 50.364 1.00 76.50 97 PRO A N 1
ATOM 777 C CA . PRO A 1 97 ? -24.489 -8.443 51.800 1.00 76.50 97 PRO A CA 1
ATOM 778 C C . PRO A 1 97 ? -23.317 -7.550 52.222 1.00 76.50 97 PRO A C 1
ATOM 780 O O . PRO A 1 97 ? -22.160 -7.970 52.244 1.00 76.50 97 PRO A O 1
ATOM 783 N N . LYS A 1 98 ? -23.616 -6.289 52.541 1.00 73.62 98 LYS A N 1
ATOM 784 C CA . LYS A 1 98 ? -22.624 -5.327 53.023 1.00 73.62 98 LYS A CA 1
ATOM 785 C C . LYS A 1 98 ? -22.294 -5.660 54.472 1.00 73.62 98 LYS A C 1
ATOM 787 O O . LYS A 1 98 ? -23.113 -5.441 55.360 1.00 73.62 98 LYS A O 1
ATOM 792 N N . GLN A 1 99 ? -21.098 -6.185 54.713 1.00 72.31 99 GLN A N 1
ATOM 793 C CA . GLN A 1 99 ? -20.569 -6.292 56.067 1.00 72.31 99 GLN A CA 1
ATOM 794 C C . GLN A 1 99 ? -20.042 -4.925 56.491 1.00 72.31 99 GLN A C 1
ATOM 796 O O . GLN A 1 99 ? -19.004 -4.461 56.023 1.00 72.31 99 GLN A O 1
ATOM 801 N N . THR A 1 100 ? -20.781 -4.257 57.370 1.00 68.06 100 THR A N 1
ATOM 802 C CA . THR A 1 100 ? -20.308 -3.056 58.051 1.00 68.06 100 THR A CA 1
ATOM 803 C C . THR A 1 100 ? -19.297 -3.498 59.103 1.00 68.06 100 THR A C 1
ATOM 805 O O . THR A 1 100 ? -19.665 -3.929 60.194 1.00 68.06 100 THR A O 1
ATOM 808 N N . GLN A 1 101 ? -18.010 -3.451 58.769 1.00 67.75 101 GLN A N 1
ATOM 809 C CA . GLN A 1 101 ? -16.968 -3.659 59.764 1.00 67.75 101 GLN A CA 1
ATOM 810 C C . GLN A 1 101 ? -16.863 -2.386 60.607 1.00 67.75 101 GLN A C 1
ATOM 812 O O . GLN A 1 101 ? -16.580 -1.304 60.091 1.00 67.75 101 GLN A O 1
ATOM 817 N N . ALA A 1 102 ? -17.133 -2.503 61.906 1.00 64.56 102 ALA A N 1
ATOM 818 C CA . ALA A 1 102 ? -16.865 -1.426 62.843 1.00 64.56 102 ALA A CA 1
ATOM 819 C C . ALA A 1 102 ? -15.344 -1.283 62.966 1.00 64.56 102 ALA A C 1
ATOM 821 O O . ALA A 1 102 ? -14.680 -2.099 63.605 1.00 64.56 102 ALA A O 1
ATOM 822 N N . PHE A 1 103 ? -14.781 -0.269 62.314 1.00 64.06 103 PHE A N 1
ATOM 823 C CA . PHE A 1 103 ? -13.393 0.103 62.539 1.00 64.06 103 PHE A CA 1
ATOM 824 C C . PHE A 1 103 ? -13.271 0.581 63.988 1.00 64.06 103 PHE A C 1
ATOM 826 O O . PHE A 1 103 ? -13.922 1.550 64.385 1.00 64.06 103 PHE A O 1
ATOM 833 N N . SER A 1 104 ? -12.464 -0.111 64.795 1.00 67.31 104 SER A N 1
ATOM 834 C CA . SER A 1 104 ? -12.075 0.401 66.108 1.00 67.31 104 SER A CA 1
ATOM 835 C C . SER A 1 104 ? -11.426 1.766 65.909 1.00 67.31 104 SER A C 1
ATOM 837 O O . SER A 1 104 ? -10.576 1.905 65.025 1.00 67.31 104 SER A O 1
ATOM 839 N N . ALA A 1 105 ? -11.827 2.758 66.707 1.00 64.75 105 ALA A N 1
ATOM 840 C CA . ALA A 1 105 ? -11.263 4.100 66.645 1.00 64.75 105 ALA A CA 1
ATOM 841 C C . ALA A 1 105 ? -9.732 4.017 66.602 1.00 64.75 105 ALA A C 1
ATOM 843 O O . ALA A 1 105 ? -9.121 3.375 67.460 1.00 64.75 105 ALA A O 1
ATOM 844 N N . ALA A 1 106 ? -9.128 4.624 65.575 1.00 64.44 106 ALA A N 1
ATOM 845 C CA . ALA A 1 106 ? -7.681 4.666 65.453 1.00 64.44 106 ALA A CA 1
ATOM 846 C C . ALA A 1 106 ? -7.094 5.227 66.763 1.00 64.44 106 ALA A C 1
ATOM 848 O O . ALA A 1 106 ? -7.636 6.209 67.291 1.00 64.44 106 ALA A O 1
ATOM 849 N N . PRO A 1 107 ? -6.030 4.618 67.317 1.00 66.62 107 PRO A N 1
ATOM 850 C CA . PRO A 1 107 ? -5.392 5.144 68.512 1.00 66.62 107 PRO A CA 1
ATOM 851 C C . PRO A 1 107 ? -5.023 6.606 68.263 1.00 66.62 107 PRO A C 1
ATOM 853 O O . PRO A 1 107 ? -4.494 6.949 67.204 1.00 66.62 107 PRO A O 1
ATOM 856 N N . ARG A 1 108 ? -5.359 7.478 69.221 1.00 62.94 108 ARG A N 1
ATOM 857 C CA . ARG A 1 108 ? -5.078 8.914 69.144 1.00 62.94 108 ARG A CA 1
ATOM 858 C C . ARG A 1 108 ? -3.566 9.084 68.997 1.00 62.94 108 ARG A C 1
ATOM 860 O O . ARG A 1 108 ? -2.828 8.939 69.967 1.00 62.94 108 ARG A O 1
ATOM 867 N N . ILE A 1 109 ? -3.123 9.357 67.772 1.00 62.62 109 ILE A N 1
ATOM 868 C CA . ILE A 1 109 ? -1.727 9.653 67.469 1.00 62.62 109 ILE A CA 1
ATOM 869 C C . ILE A 1 109 ? -1.383 10.913 68.280 1.00 62.62 109 ILE A C 1
ATOM 871 O O . ILE A 1 109 ? -2.133 11.895 68.193 1.00 62.62 109 ILE A O 1
ATOM 875 N N . PRO A 1 110 ? -0.331 10.903 69.120 1.00 63.06 110 PRO A N 1
ATOM 876 C CA . PRO A 1 110 ? 0.106 12.112 69.806 1.00 63.06 110 PRO A CA 1
ATOM 877 C C . PRO A 1 110 ? 0.383 13.183 68.753 1.00 63.06 110 PRO A C 1
ATOM 879 O O . PRO A 1 110 ? 0.895 12.865 67.682 1.00 63.06 110 PRO A O 1
ATOM 882 N N . ALA A 1 111 ? -0.003 14.429 69.037 1.00 63.03 111 ALA A N 1
ATOM 883 C CA . ALA A 1 111 ? 0.169 15.546 68.119 1.00 63.03 111 ALA A CA 1
ATOM 884 C C . ALA A 1 111 ? 1.633 15.613 67.664 1.00 63.03 111 ALA A C 1
ATOM 886 O O . ALA A 1 111 ? 2.511 16.049 68.408 1.00 63.03 111 ALA A O 1
ATOM 887 N N . VAL A 1 112 ? 1.892 15.135 66.448 1.00 58.00 112 VAL A N 1
ATOM 888 C CA . VAL A 1 112 ? 3.164 15.341 65.773 1.00 58.00 112 VAL A CA 1
ATOM 889 C C . VAL A 1 112 ? 3.242 16.842 65.558 1.00 58.00 112 VAL A C 1
ATOM 891 O O . VAL A 1 112 ? 2.350 17.434 64.944 1.00 58.00 112 VAL A O 1
ATOM 894 N N . SER A 1 113 ? 4.258 17.469 66.145 1.00 58.78 113 SER A N 1
ATOM 895 C CA . SER A 1 113 ? 4.567 18.864 65.881 1.00 58.78 113 SER A CA 1
ATOM 896 C C . SER A 1 113 ? 4.615 19.053 64.369 1.00 58.78 113 SER A C 1
ATOM 898 O O . SER A 1 113 ? 5.297 18.314 63.660 1.00 58.78 113 SER A O 1
ATOM 900 N N . LEU A 1 114 ? 3.832 20.010 63.873 1.00 56.47 114 LEU A N 1
ATOM 901 C CA . LEU A 1 114 ? 3.839 20.421 62.476 1.00 56.47 114 LEU A CA 1
ATOM 902 C C . LEU A 1 114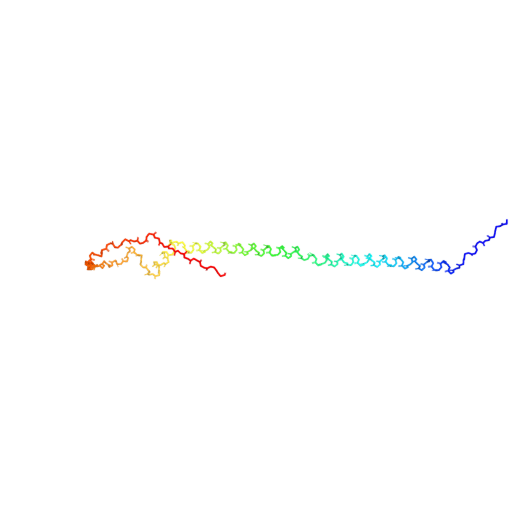 ? 5.244 20.938 62.146 1.00 56.47 114 LEU A C 1
ATOM 904 O O . LEU A 1 114 ? 5.532 22.125 62.291 1.00 56.47 114 LEU A O 1
ATOM 908 N N . GLN A 1 115 ? 6.144 20.046 61.737 1.00 62.81 115 GLN A N 1
ATOM 909 C CA . GLN A 1 115 ? 7.336 20.455 61.018 1.00 62.81 115 GLN A CA 1
ATOM 910 C C . GLN A 1 115 ? 6.860 21.065 59.694 1.00 62.81 115 GLN A C 1
ATOM 912 O O . GLN A 1 115 ? 6.043 20.448 59.003 1.00 62.81 115 GLN A O 1
ATOM 917 N N . PRO A 1 116 ? 7.304 22.285 59.350 1.00 62.34 116 PRO A N 1
ATOM 918 C CA . PRO A 1 116 ? 6.891 22.934 58.119 1.00 62.34 116 PRO A CA 1
ATOM 919 C C . PRO A 1 116 ? 7.267 22.055 56.926 1.00 62.34 116 PRO A C 1
ATOM 921 O O . PRO A 1 116 ? 8.416 21.641 56.767 1.00 62.34 116 PRO A O 1
ATOM 924 N N . LEU A 1 117 ? 6.261 21.763 56.105 1.00 62.47 117 LEU A N 1
ATOM 925 C CA . LEU A 1 117 ? 6.392 21.015 54.864 1.00 62.47 117 LEU A CA 1
ATOM 926 C C . LEU A 1 117 ? 7.396 21.753 53.952 1.00 62.47 117 LEU A C 1
ATOM 928 O O . LEU A 1 117 ? 7.187 22.939 53.685 1.00 62.47 117 LEU A O 1
ATOM 932 N N . PRO A 1 118 ? 8.486 21.123 53.478 1.00 62.59 118 PRO A N 1
ATOM 933 C CA . PRO A 1 118 ? 9.432 21.796 52.597 1.00 62.59 118 PRO A CA 1
ATOM 934 C C . PRO A 1 118 ? 8.761 22.115 51.251 1.00 62.59 118 PRO A C 1
ATOM 936 O O . PRO A 1 118 ? 8.475 21.229 50.452 1.00 62.59 118 PRO A O 1
ATOM 939 N N . THR A 1 119 ? 8.521 23.402 50.995 1.00 61.53 119 THR A N 1
ATOM 940 C CA . THR A 1 119 ? 7.808 23.944 49.818 1.00 61.53 119 THR A CA 1
ATOM 941 C C . THR A 1 119 ? 8.561 23.776 48.489 1.00 61.53 119 THR A C 1
ATOM 943 O O . THR A 1 119 ? 8.041 24.122 47.431 1.00 61.53 119 THR A O 1
ATOM 946 N N . ARG A 1 120 ? 9.793 23.257 48.493 1.00 58.88 120 ARG A N 1
ATOM 947 C CA . ARG A 1 120 ? 10.615 23.128 47.283 1.00 58.88 120 ARG A CA 1
ATOM 948 C C . ARG A 1 120 ? 11.250 21.751 47.178 1.00 58.88 120 ARG A C 1
ATOM 950 O O . ARG A 1 120 ? 12.168 21.420 47.918 1.00 58.88 120 ARG A O 1
ATOM 957 N N . VAL A 1 121 ? 10.779 20.988 46.198 1.00 66.38 121 VAL A N 1
ATOM 958 C CA . VAL A 1 121 ? 11.473 19.812 45.674 1.00 66.38 121 VAL A CA 1
ATOM 959 C C . VAL A 1 121 ? 12.352 20.295 44.522 1.00 66.38 121 VAL A C 1
ATOM 961 O O . VAL A 1 121 ? 11.848 20.642 43.456 1.00 66.38 121 VAL A O 1
ATOM 964 N N . GLU A 1 122 ? 13.664 20.369 44.738 1.00 63.84 122 GLU A N 1
ATOM 965 C CA . GLU A 1 122 ? 14.619 20.637 43.661 1.00 63.84 122 GLU A CA 1
ATOM 966 C C . GLU A 1 122 ? 14.932 19.331 42.925 1.00 63.84 122 GLU A C 1
ATOM 968 O O . GLU A 1 122 ? 15.624 18.452 43.436 1.00 63.84 122 GLU A O 1
ATOM 973 N N . VAL A 1 123 ? 14.404 19.19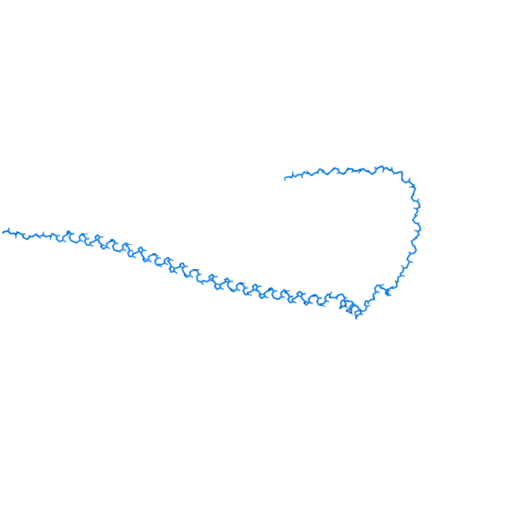6 41.708 1.00 67.88 123 VAL A N 1
ATOM 974 C CA . VAL A 1 123 ? 14.687 18.057 40.831 1.00 67.88 123 VAL A CA 1
ATOM 975 C C . VAL A 1 123 ? 15.928 18.379 40.000 1.00 67.88 123 VAL A C 1
ATOM 977 O O . VAL A 1 123 ? 15.869 19.159 39.051 1.00 67.88 123 VAL A O 1
ATOM 980 N N . LYS A 1 124 ? 17.064 17.763 40.337 1.00 60.88 124 LYS A N 1
ATOM 981 C CA . LYS A 1 124 ? 18.249 17.756 39.468 1.00 60.88 124 LYS A CA 1
ATOM 982 C C . LYS A 1 124 ? 18.087 16.652 38.428 1.00 60.88 124 LYS A C 1
ATOM 984 O O . LYS A 1 124 ? 18.203 15.476 38.757 1.00 60.88 124 LYS A O 1
ATOM 989 N N . THR A 1 125 ? 17.819 17.030 37.180 1.00 67.75 125 THR A N 1
ATOM 990 C CA . THR A 1 125 ? 17.896 16.105 36.043 1.00 67.75 125 THR A CA 1
ATOM 991 C C . THR A 1 125 ? 19.305 16.156 35.458 1.00 67.75 125 THR A C 1
ATOM 993 O O . THR A 1 125 ? 19.802 17.220 35.095 1.00 67.75 125 THR A O 1
ATOM 996 N N . THR A 1 126 ? 19.976 15.009 35.407 1.00 63.59 126 THR A N 1
ATOM 997 C CA . THR A 1 126 ? 21.224 14.832 34.662 1.00 63.59 126 THR A CA 1
ATOM 998 C C . THR A 1 126 ? 20.907 14.081 33.378 1.00 63.59 126 THR A C 1
ATOM 1000 O O . THR A 1 126 ? 20.389 12.966 33.410 1.00 63.59 126 THR A O 1
ATOM 1003 N N . TRP A 1 127 ? 21.205 14.707 32.244 1.00 50.19 127 TRP A N 1
ATOM 1004 C CA . TRP A 1 127 ? 21.131 14.067 30.936 1.00 50.19 127 TRP A CA 1
ATOM 1005 C C . TRP A 1 127 ? 22.516 13.538 30.568 1.00 50.19 127 TRP A C 1
ATOM 1007 O O . TRP A 1 127 ? 23.524 14.190 30.852 1.00 50.19 127 TRP A O 1
ATOM 1017 N N . LYS A 1 128 ? 22.543 12.335 29.999 1.00 49.41 128 LYS A N 1
ATOM 1018 C CA . LYS A 1 128 ? 23.733 11.690 29.444 1.00 49.41 128 LYS A CA 1
ATOM 1019 C C . LYS A 1 128 ? 23.757 11.880 27.937 1.00 49.41 128 LYS A C 1
ATOM 1021 O O . LYS A 1 128 ? 22.654 11.831 27.349 1.00 49.41 128 LYS A O 1
#

pLDDT: mean 80.79, std 14.11, range [44.84, 97.62]

Sequence (128 aa):
MSAPRTSAPHVDAALNALWRARALRYMLIYLLLACVLVTLRYQTQHIYPDVRALRAERSALQQQRDELSLVVQTLTSEQRVREWAIQNGMVPYAQAPKQTQAFSAAPRIPAVSLQPLPTRVEVKTTWK

Secondary structure (DSSP, 8-state):
--------HHHHHHHHHHHHHHHHHHHHHHHHHHHHHHHHHHHHTTHHHHHHHHHHHHHHHHHHHHHHHHHHHHHS-HHHHHHHHHHTTPPPTTTS------PPPPP-------PPP-S-----PPP-

Organism: NCBI:txid1848197